Protein AF-A0A673JR08-F1 (afdb_monomer_lite)

Radius of gyration: 19.21 Å; chains: 1; bounding box: 44×48×54 Å

Secondary structure (DSSP, 8-state):
---EEEEEEETTEEEEEETTEEEEEEEEEGGG-----EEEEEETTEEEEEE-S-HHHHHHHHHHHHHHHHHHHHHHTT-HHHHHHHHHHHHHHHHHHHHHHH--S-HHHHHHHHHHHHHHHHHHHHHHHTTT-SSS--SSSS-SSS--------------

pLDDT: mean 73.13, std 21.78, range [24.84, 95.62]

InterPro domains:
  IPR001452 SH3 domain [PS50002] (1-38)
  IPR026791 Dedicator of cytokinesis [PTHR45653] (1-127)
  IPR032376 Dedicator of cytokinesis, N-terminal domain [PF16172] (41-127)
  IPR042455 Dedicator of cytokinesis, N-terminal, subdomain 1 [G3DSA:1.20.1270.350] (50-134)

Organism: NCBI:txid307959

Sequence (160 aa):
GDTVHIQESCEGWYKGYVIKNKERKGAFPASFIVLKEVIVEKRGDEEIITSAEMPLVKEVTTTLREWGSIWKQLYVSSKKERFSQVQRLMWDLMEWRSQLLSGTLPSDEFKELKQKVTSKIDYGNKYVFHVSIPLVFLSVCIFDYGNINHAYIHILYHNI

Structure (mmCIF, N/CA/C/O backbone):
data_AF-A0A673JR08-F1
#
_entry.id   AF-A0A673JR08-F1
#
loop_
_atom_site.group_PDB
_atom_site.id
_atom_site.type_symbol
_atom_site.label_atom_id
_atom_site.label_alt_id
_atom_site.label_comp_id
_atom_site.label_asym_id
_atom_site.label_entity_id
_atom_site.label_seq_id
_atom_site.pdbx_PDB_ins_code
_atom_site.Cartn_x
_atom_site.Cartn_y
_atom_site.Cartn_z
_atom_site.occupancy
_atom_site.B_iso_or_equiv
_atom_site.auth_seq_id
_atom_site.auth_comp_id
_atom_site.auth_asym_id
_atom_site.auth_atom_id
_atom_site.pdbx_PDB_model_num
ATOM 1 N N . GLY A 1 1 ? -4.444 -5.182 -7.964 1.00 69.44 1 GLY A N 1
ATOM 2 C CA . GLY A 1 1 ? -4.131 -6.448 -8.647 1.00 69.44 1 GLY A CA 1
ATOM 3 C C . GLY A 1 1 ? -2.977 -7.142 -7.960 1.00 69.44 1 GLY A C 1
ATOM 4 O O . GLY A 1 1 ? -2.365 -6.549 -7.070 1.00 69.44 1 GLY A O 1
ATOM 5 N N . ASP A 1 2 ? -2.707 -8.377 -8.368 1.00 79.50 2 ASP A N 1
ATOM 6 C CA . ASP A 1 2 ? -1.502 -9.111 -7.982 1.00 79.50 2 ASP A CA 1
ATOM 7 C C . ASP A 1 2 ? -0.279 -8.570 -8.729 1.00 79.50 2 ASP A C 1
ATOM 9 O O . ASP A 1 2 ? -0.397 -8.069 -9.846 1.00 79.50 2 ASP A O 1
ATOM 13 N N . THR A 1 3 ? 0.896 -8.658 -8.105 1.00 81.00 3 THR A N 1
ATOM 14 C CA . THR A 1 3 ? 2.164 -8.316 -8.760 1.00 81.00 3 THR A CA 1
ATOM 15 C C . THR A 1 3 ? 2.767 -9.583 -9.347 1.00 81.00 3 THR A C 1
ATOM 17 O O . THR A 1 3 ? 2.953 -10.567 -8.623 1.00 81.00 3 THR A O 1
ATOM 20 N N . VAL A 1 4 ? 3.083 -9.552 -10.639 1.00 85.12 4 VAL A N 1
ATOM 21 C CA . VAL A 1 4 ? 3.655 -10.682 -11.376 1.00 85.12 4 VAL A CA 1
ATOM 22 C C . VAL A 1 4 ? 5.067 -10.364 -11.850 1.00 85.12 4 VAL A C 1
ATOM 24 O O . VAL A 1 4 ? 5.377 -9.221 -12.175 1.00 85.12 4 VAL A O 1
ATOM 27 N N . HIS A 1 5 ? 5.914 -11.385 -11.888 1.00 83.56 5 HIS A N 1
ATOM 28 C CA . HIS A 1 5 ? 7.194 -11.345 -12.577 1.00 83.56 5 HIS A CA 1
ATOM 29 C C . HIS A 1 5 ? 7.032 -11.980 -13.959 1.00 83.56 5 HIS A C 1
ATOM 31 O O . HIS A 1 5 ? 6.542 -13.104 -14.051 1.00 83.56 5 HIS A O 1
ATOM 37 N N . ILE A 1 6 ? 7.421 -11.262 -15.013 1.00 87.19 6 ILE A N 1
ATOM 38 C CA . ILE A 1 6 ? 7.292 -11.694 -16.410 1.00 87.19 6 ILE A CA 1
ATOM 39 C C . ILE A 1 6 ? 8.629 -12.274 -16.864 1.00 87.19 6 ILE A C 1
ATOM 41 O O . ILE A 1 6 ? 9.653 -11.610 -16.745 1.00 87.19 6 ILE A O 1
ATOM 45 N N . GLN A 1 7 ? 8.597 -13.496 -17.390 1.00 85.38 7 GLN A N 1
ATOM 46 C CA . GLN A 1 7 ? 9.774 -14.224 -17.870 1.00 85.38 7 GLN A CA 1
ATOM 47 C C . GLN A 1 7 ? 9.827 -14.288 -19.398 1.00 85.38 7 GLN A C 1
ATOM 49 O O . GLN A 1 7 ? 10.897 -14.194 -19.983 1.00 85.38 7 GLN A O 1
ATOM 54 N N . GLU A 1 8 ? 8.673 -14.451 -20.044 1.00 85.88 8 GLU A N 1
ATOM 55 C CA . GLU A 1 8 ? 8.559 -14.569 -21.500 1.00 85.88 8 GLU A CA 1
ATOM 56 C C . GLU A 1 8 ? 7.383 -13.709 -21.991 1.00 85.88 8 GLU A C 1
ATOM 58 O O . GLU A 1 8 ? 6.393 -13.517 -21.271 1.00 85.88 8 GLU A O 1
ATOM 63 N N . SER A 1 9 ? 7.472 -13.214 -23.226 1.00 91.00 9 SER A N 1
ATOM 64 C CA . SER A 1 9 ? 6.388 -12.524 -23.925 1.00 91.00 9 SER A CA 1
ATOM 65 C C . SER A 1 9 ? 6.194 -13.114 -25.322 1.00 91.00 9 SER A C 1
ATOM 67 O O . SER A 1 9 ? 7.154 -13.480 -25.996 1.00 91.00 9 SER A O 1
ATOM 69 N N . CYS A 1 10 ? 4.940 -13.238 -25.748 1.00 87.12 10 CYS A N 1
ATOM 70 C CA . CYS A 1 10 ? 4.575 -13.711 -27.079 1.00 87.12 10 CYS A CA 1
ATOM 71 C C . CYS A 1 10 ? 3.229 -13.097 -27.471 1.00 87.12 10 CYS A C 1
ATOM 73 O O . CYS A 1 10 ? 2.251 -13.298 -26.762 1.00 87.12 10 CYS A O 1
ATOM 75 N N . GLU A 1 11 ? 3.197 -12.318 -28.555 1.00 88.38 11 GLU A N 1
ATOM 76 C CA . GLU A 1 11 ? 1.982 -11.834 -29.242 1.00 88.38 11 GLU A CA 1
ATOM 77 C C . GLU A 1 11 ? 0.783 -11.501 -28.330 1.00 88.38 11 GLU A C 1
ATOM 79 O O . GLU A 1 11 ? -0.287 -12.102 -28.401 1.00 88.38 11 GLU A O 1
ATOM 84 N N . GLY A 1 12 ? 0.954 -10.524 -27.435 1.00 87.81 12 GLY A N 1
ATOM 85 C CA . GLY A 1 12 ? -0.130 -10.076 -26.552 1.00 87.81 12 GLY A CA 1
ATOM 86 C C . GLY A 1 12 ? -0.359 -10.956 -25.318 1.00 87.81 12 GLY A C 1
ATOM 87 O O . GLY A 1 12 ? -1.304 -10.714 -24.568 1.00 87.81 12 GLY A O 1
ATOM 88 N N . TRP A 1 13 ? 0.526 -11.914 -25.056 1.00 92.06 13 TRP A N 1
ATOM 89 C CA . TRP A 1 13 ? 0.581 -12.721 -23.842 1.00 92.06 13 TRP A CA 1
ATOM 90 C C . TRP A 1 13 ? 1.925 -12.579 -23.136 1.00 92.06 13 TRP A C 1
ATOM 92 O O . TRP A 1 13 ? 2.982 -12.424 -23.751 1.00 92.06 13 TRP A O 1
ATOM 102 N N . TYR A 1 14 ? 1.870 -12.683 -21.816 1.00 89.75 14 TYR A N 1
ATOM 103 C CA . TYR A 1 14 ? 3.027 -12.806 -20.947 1.00 89.75 14 TYR A CA 1
ATOM 104 C C . TYR A 1 14 ? 2.977 -14.141 -20.219 1.00 89.75 14 TYR A C 1
ATOM 106 O O . TYR A 1 14 ? 1.902 -14.660 -19.930 1.00 89.75 14 TYR A O 1
ATOM 114 N N . LYS A 1 15 ? 4.143 -14.682 -19.881 1.00 87.88 15 LYS A N 1
ATOM 115 C CA . LYS A 1 15 ? 4.277 -15.856 -19.019 1.00 87.88 15 LYS A CA 1
ATOM 116 C C . LYS A 1 15 ? 5.178 -15.521 -17.849 1.00 87.88 15 LYS A C 1
ATOM 118 O O . LYS A 1 15 ? 6.230 -14.904 -18.008 1.00 87.88 15 LYS A O 1
ATOM 123 N N . GLY A 1 16 ? 4.749 -15.917 -16.662 1.00 90.00 16 GLY A N 1
ATOM 124 C CA . GLY A 1 16 ? 5.348 -15.447 -15.426 1.00 90.00 16 GLY A CA 1
ATOM 125 C C . GLY A 1 16 ? 4.728 -16.081 -14.193 1.00 90.00 16 GLY A C 1
ATOM 126 O O . GLY A 1 16 ? 3.942 -17.018 -14.306 1.00 90.00 16 GLY A O 1
ATOM 127 N N . TYR A 1 17 ? 5.059 -15.562 -13.016 1.00 84.69 17 TYR A N 1
ATOM 128 C CA . TYR A 1 17 ? 4.508 -16.030 -11.741 1.00 84.69 17 TYR A CA 1
ATOM 129 C C . TYR A 1 17 ? 4.130 -14.869 -10.824 1.00 84.69 17 TYR A C 1
ATOM 131 O O . TYR A 1 17 ? 4.644 -13.756 -10.954 1.00 84.69 17 TYR A O 1
ATOM 139 N N . VAL A 1 18 ? 3.240 -15.124 -9.865 1.00 82.88 18 VAL A N 1
ATOM 140 C CA . VAL A 1 18 ? 2.877 -14.140 -8.835 1.00 82.88 18 VAL A CA 1
ATOM 141 C C . VAL A 1 18 ? 4.027 -14.012 -7.838 1.00 82.88 18 VAL A C 1
ATOM 143 O O . VAL A 1 18 ? 4.441 -15.000 -7.244 1.00 82.88 18 VAL A O 1
ATOM 146 N N . ILE A 1 19 ? 4.527 -12.799 -7.583 1.00 79.31 19 ILE A N 1
ATOM 147 C CA . ILE A 1 19 ? 5.704 -12.591 -6.710 1.00 79.31 19 ILE A CA 1
ATOM 148 C C . ILE A 1 19 ? 5.491 -13.181 -5.305 1.00 79.31 19 ILE A C 1
ATOM 150 O O . ILE A 1 19 ? 6.414 -13.727 -4.710 1.00 79.31 19 ILE A O 1
ATOM 154 N N . LYS A 1 20 ? 4.257 -13.116 -4.793 1.00 74.69 20 LYS A N 1
ATOM 155 C CA . LYS A 1 20 ? 3.879 -13.660 -3.478 1.00 74.69 20 LYS A CA 1
ATOM 156 C C . LYS A 1 20 ? 3.792 -15.187 -3.431 1.00 74.69 20 LYS A C 1
ATOM 158 O O . LYS A 1 20 ? 3.782 -15.745 -2.343 1.00 74.69 20 LYS A O 1
ATOM 163 N N . ASN A 1 21 ? 3.660 -15.846 -4.578 1.00 79.75 21 ASN A N 1
ATOM 164 C CA . ASN A 1 21 ? 3.589 -17.297 -4.673 1.00 79.75 21 ASN A CA 1
ATOM 165 C C . ASN A 1 21 ? 4.211 -17.741 -6.003 1.00 79.75 21 ASN A C 1
ATOM 167 O O . ASN A 1 21 ? 3.533 -17.798 -7.032 1.00 79.75 21 ASN A O 1
ATOM 171 N N . LYS A 1 22 ? 5.511 -18.054 -5.954 1.00 82.56 22 LYS A N 1
ATOM 172 C CA . LYS A 1 22 ? 6.306 -18.437 -7.127 1.00 82.56 22 LYS A CA 1
ATOM 173 C C . LYS A 1 22 ?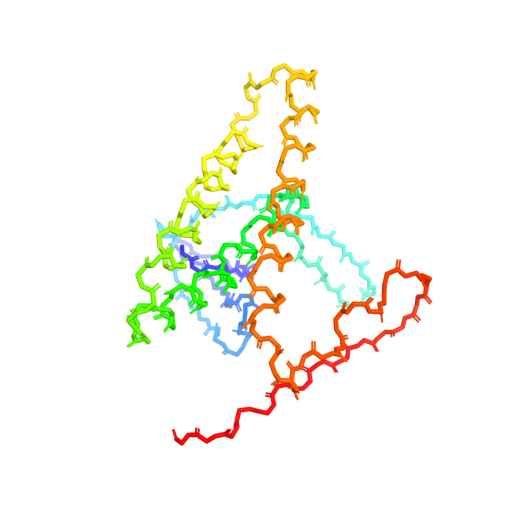 5.837 -19.749 -7.773 1.00 82.56 22 LYS A C 1
ATOM 175 O O . LYS A 1 22 ? 6.107 -19.955 -8.952 1.00 82.56 22 LYS A O 1
ATOM 180 N N . GLU A 1 23 ? 5.110 -20.599 -7.045 1.00 86.62 23 GLU A N 1
ATOM 181 C CA . GLU A 1 23 ? 4.544 -21.847 -7.581 1.00 86.62 23 GLU A CA 1
ATOM 182 C C . GLU A 1 23 ? 3.364 -21.582 -8.523 1.00 86.62 23 GLU A C 1
ATOM 184 O O . GLU A 1 23 ? 3.106 -22.349 -9.450 1.00 86.62 23 GLU A O 1
ATOM 189 N N . ARG A 1 24 ? 2.667 -20.451 -8.345 1.00 85.31 24 ARG A N 1
ATOM 190 C CA . ARG A 1 24 ? 1.600 -20.010 -9.252 1.00 85.31 24 ARG A CA 1
ATOM 191 C C . ARG A 1 24 ? 2.195 -19.338 -10.487 1.00 85.31 24 ARG A C 1
ATOM 193 O O . ARG A 1 24 ? 2.168 -18.111 -10.618 1.00 85.31 24 ARG A O 1
ATOM 200 N N . LYS A 1 25 ? 2.718 -20.166 -11.390 1.00 91.00 25 LYS A N 1
ATOM 201 C CA . LYS A 1 25 ? 3.257 -19.783 -12.699 1.00 91.00 25 LYS A CA 1
ATOM 202 C C . LYS A 1 25 ? 2.249 -20.077 -13.816 1.00 91.00 25 LYS A C 1
ATOM 204 O O . LYS A 1 25 ? 1.532 -21.070 -13.763 1.00 91.00 25 LYS A O 1
ATOM 209 N N . GLY A 1 26 ? 2.199 -19.233 -14.841 1.00 91.25 26 GLY A N 1
ATOM 210 C CA . GLY A 1 26 ? 1.307 -19.425 -15.984 1.00 91.25 26 GLY A CA 1
ATOM 211 C C . GLY A 1 26 ? 1.400 -18.314 -17.023 1.00 91.25 26 GLY A C 1
ATOM 212 O O . GLY A 1 26 ? 2.207 -17.393 -16.887 1.00 91.25 26 GLY A O 1
ATOM 213 N N . ALA A 1 27 ? 0.572 -18.422 -18.063 1.00 92.44 27 ALA A N 1
ATOM 214 C CA . ALA A 1 27 ? 0.397 -17.385 -19.072 1.00 92.44 27 ALA A CA 1
ATOM 215 C C . ALA A 1 27 ? -0.802 -16.489 -18.728 1.00 92.44 27 ALA A C 1
ATOM 217 O O . ALA A 1 27 ? -1.814 -16.961 -18.209 1.00 92.44 27 ALA A O 1
ATOM 218 N N . PHE A 1 28 ? -0.688 -15.198 -19.017 1.00 91.88 28 PHE A N 1
ATOM 219 C CA . PHE A 1 28 ? -1.725 -14.201 -18.787 1.00 91.88 28 PHE A CA 1
ATOM 220 C C . PHE A 1 28 ? -1.709 -13.142 -19.902 1.00 91.88 28 PHE A C 1
ATOM 222 O O . PHE A 1 28 ? -0.635 -12.823 -20.421 1.00 91.88 28 PHE A O 1
ATOM 229 N N . PRO A 1 29 ? -2.871 -12.591 -20.299 1.00 92.56 29 PRO A N 1
ATOM 230 C CA . PRO A 1 29 ? -2.921 -11.649 -21.409 1.00 92.56 29 PRO A CA 1
ATOM 231 C C . PRO A 1 29 ? -2.250 -10.326 -21.032 1.00 92.56 29 PRO A C 1
ATOM 233 O O . PRO A 1 29 ? -2.477 -9.786 -19.946 1.00 92.56 29 PRO A O 1
ATOM 236 N N . ALA A 1 30 ? -1.472 -9.767 -21.954 1.00 86.12 30 ALA A N 1
ATOM 237 C CA . ALA A 1 30 ? -0.764 -8.504 -21.771 1.00 86.12 30 ALA A CA 1
ATOM 238 C C . ALA A 1 30 ? -1.716 -7.328 -21.501 1.00 86.12 30 ALA A C 1
ATOM 240 O O . ALA A 1 30 ? -1.352 -6.405 -20.778 1.00 86.12 30 ALA A O 1
ATOM 241 N N . SER A 1 31 ? -2.956 -7.391 -21.999 1.00 88.25 31 SER A N 1
ATOM 242 C CA . SER A 1 31 ? -3.985 -6.365 -21.786 1.00 88.25 31 SER A CA 1
ATOM 243 C C . SER A 1 31 ? -4.388 -6.169 -20.319 1.00 88.25 31 SER A C 1
ATOM 245 O O . SER A 1 31 ? -4.941 -5.128 -19.979 1.00 88.25 31 SER A O 1
ATOM 247 N N . PHE A 1 32 ? -4.122 -7.143 -19.442 1.00 84.19 32 PHE A N 1
ATOM 248 C CA . PHE A 1 32 ? -4.413 -7.057 -18.003 1.00 84.19 32 PHE A CA 1
ATOM 249 C C . PHE A 1 32 ? -3.190 -6.668 -17.164 1.00 84.19 32 PHE A C 1
ATOM 251 O O . PHE A 1 32 ? -3.271 -6.624 -15.934 1.00 84.19 32 PHE A O 1
ATOM 258 N N . ILE A 1 33 ? -2.054 -6.398 -17.810 1.00 82.50 33 ILE A N 1
ATOM 259 C CA . ILE A 1 33 ? -0.782 -6.149 -17.145 1.00 82.50 33 ILE A CA 1
ATOM 260 C C . ILE A 1 33 ? -0.358 -4.705 -17.353 1.00 82.50 33 ILE A C 1
ATOM 262 O O . ILE A 1 33 ? -0.114 -4.253 -18.467 1.00 82.50 33 ILE A O 1
ATOM 266 N N . VAL A 1 34 ? -0.208 -3.993 -16.240 1.00 81.31 34 VAL A N 1
ATOM 267 C CA . VAL A 1 34 ? 0.438 -2.683 -16.212 1.00 81.31 34 VAL A CA 1
ATOM 268 C C . VAL A 1 34 ? 1.893 -2.901 -15.827 1.00 81.31 34 VAL A C 1
ATOM 270 O O . VAL A 1 34 ? 2.182 -3.303 -14.696 1.00 81.31 34 VAL A O 1
ATOM 273 N N . LEU A 1 35 ? 2.801 -2.655 -16.771 1.00 75.81 35 LEU A N 1
ATOM 274 C CA . LEU A 1 35 ? 4.235 -2.691 -16.505 1.00 75.81 35 LEU A CA 1
ATOM 275 C C . LEU A 1 35 ? 4.599 -1.564 -15.535 1.00 75.81 35 LEU A C 1
ATOM 277 O O . LEU A 1 35 ? 4.115 -0.439 -15.652 1.00 75.81 35 LEU A O 1
ATOM 281 N N . LYS A 1 36 ? 5.441 -1.886 -14.556 1.00 71.62 36 LYS A N 1
ATOM 282 C CA . LYS A 1 36 ? 5.978 -0.936 -13.583 1.00 71.62 36 LYS A CA 1
ATOM 283 C C . LYS A 1 36 ? 7.490 -1.046 -13.567 1.00 71.62 36 LYS A C 1
ATOM 285 O O . LYS A 1 36 ? 8.022 -2.139 -13.751 1.00 71.62 36 LYS A O 1
ATOM 290 N N . GLU A 1 37 ? 8.157 0.070 -13.308 1.00 66.44 37 GLU A N 1
ATOM 291 C CA . GLU A 1 37 ? 9.604 0.082 -13.144 1.00 66.44 37 GLU A CA 1
ATOM 292 C C . GLU A 1 37 ? 10.031 -0.775 -11.949 1.00 66.44 37 GLU A C 1
ATOM 294 O O . GLU A 1 37 ? 9.451 -0.732 -10.855 1.00 66.44 37 GLU A O 1
ATOM 299 N N . VAL A 1 38 ? 11.068 -1.570 -12.180 1.00 66.94 38 VAL A N 1
ATOM 300 C CA . VAL A 1 38 ? 11.687 -2.445 -11.192 1.00 66.94 38 VAL A CA 1
ATOM 301 C C . VAL A 1 38 ? 13.196 -2.244 -11.238 1.00 66.94 38 VAL A C 1
ATOM 303 O O . VAL A 1 38 ? 13.782 -2.061 -12.301 1.00 66.94 38 VAL A O 1
ATOM 306 N N . ILE A 1 39 ? 13.817 -2.278 -10.070 1.00 67.25 39 ILE A N 1
ATOM 307 C CA . ILE A 1 39 ? 15.260 -2.315 -9.886 1.00 67.25 39 ILE A CA 1
ATOM 308 C C . ILE A 1 39 ? 15.656 -3.790 -9.879 1.00 67.25 39 ILE A C 1
ATOM 310 O O . ILE A 1 39 ? 15.144 -4.570 -9.070 1.00 67.25 39 ILE A O 1
ATOM 314 N N . VAL A 1 40 ? 16.541 -4.166 -10.799 1.00 66.06 40 VAL A N 1
ATOM 315 C CA . VAL A 1 40 ? 17.077 -5.525 -10.904 1.00 66.06 40 VAL A CA 1
ATOM 316 C C . VAL A 1 40 ? 18.491 -5.519 -10.342 1.00 66.06 40 VAL A C 1
ATOM 318 O O . VAL A 1 40 ? 19.394 -4.934 -10.937 1.00 66.06 40 VAL A O 1
ATOM 321 N N . GLU A 1 41 ? 18.684 -6.168 -9.198 1.00 67.62 41 GLU A N 1
ATOM 322 C CA . GLU A 1 41 ? 20.007 -6.407 -8.624 1.00 67.62 41 GLU A CA 1
ATOM 323 C C . GLU A 1 41 ? 20.439 -7.843 -8.931 1.00 67.62 41 GLU A C 1
ATOM 325 O O . GLU A 1 41 ? 19.747 -8.799 -8.581 1.00 67.62 41 GLU A O 1
ATOM 330 N N . LYS A 1 42 ? 21.595 -8.006 -9.584 1.00 67.38 42 LYS A N 1
ATOM 331 C CA . LYS A 1 42 ? 22.213 -9.321 -9.800 1.00 67.38 42 LYS A CA 1
ATOM 332 C C . LYS A 1 42 ? 23.185 -9.622 -8.665 1.00 67.38 42 LYS A C 1
ATOM 334 O O . LYS A 1 42 ? 24.239 -8.993 -8.580 1.00 67.38 42 LYS A O 1
ATOM 339 N N . ARG A 1 43 ? 22.853 -10.591 -7.805 1.00 65.75 43 ARG A N 1
ATOM 340 C CA . ARG A 1 43 ? 23.779 -11.172 -6.818 1.00 65.75 43 ARG A CA 1
ATOM 341 C C . ARG A 1 43 ? 24.121 -12.597 -7.248 1.00 65.75 43 ARG A C 1
ATOM 343 O O . ARG A 1 43 ? 23.433 -13.545 -6.890 1.00 65.75 43 ARG A O 1
ATOM 350 N N . GLY A 1 44 ? 25.203 -12.743 -8.014 1.00 73.25 44 GLY A N 1
ATOM 351 C CA . GLY A 1 44 ? 25.605 -14.044 -8.561 1.00 73.25 44 GLY A CA 1
ATOM 352 C C . GLY A 1 44 ? 24.562 -14.581 -9.546 1.00 73.25 44 GLY A C 1
ATOM 353 O O . GLY A 1 44 ? 24.168 -13.854 -10.456 1.00 73.25 44 GLY A O 1
ATOM 354 N N . ASP A 1 45 ? 24.105 -15.817 -9.331 1.00 65.44 45 ASP A N 1
ATOM 355 C CA . ASP A 1 45 ? 23.068 -16.475 -10.145 1.00 65.44 45 ASP A CA 1
ATOM 356 C C . ASP A 1 45 ? 21.630 -16.079 -9.749 1.00 65.44 45 ASP A C 1
ATOM 358 O O . ASP A 1 45 ? 20.669 -16.475 -10.410 1.00 65.44 45 ASP A O 1
ATOM 362 N N . GLU A 1 46 ? 21.457 -15.286 -8.684 1.00 54.97 46 GLU A N 1
ATOM 363 C CA . GLU A 1 46 ? 20.147 -14.809 -8.240 1.00 54.97 46 GLU A CA 1
ATOM 364 C C . GLU A 1 46 ? 19.859 -13.386 -8.744 1.00 54.97 46 GLU A C 1
ATOM 366 O O . GLU A 1 46 ? 20.589 -12.427 -8.469 1.00 54.97 46 GLU A O 1
ATOM 371 N N . GLU A 1 47 ? 18.743 -13.237 -9.462 1.00 60.56 47 GLU A N 1
ATOM 372 C CA . GLU A 1 47 ? 18.180 -11.940 -9.843 1.00 60.56 47 GLU A CA 1
ATOM 373 C C . GLU A 1 47 ? 17.149 -11.494 -8.794 1.00 60.56 47 GLU A C 1
ATOM 375 O O . GLU A 1 47 ? 16.057 -12.061 -8.679 1.00 60.56 47 GLU A O 1
ATOM 380 N N . ILE A 1 48 ? 17.486 -10.461 -8.018 1.00 64.12 48 ILE A N 1
ATOM 381 C CA . ILE A 1 48 ? 16.575 -9.843 -7.051 1.00 64.12 48 ILE A CA 1
ATOM 382 C C . ILE A 1 48 ? 15.845 -8.702 -7.752 1.00 64.12 48 ILE A C 1
ATOM 384 O O . ILE A 1 48 ? 16.430 -7.683 -8.118 1.00 64.12 48 ILE A O 1
ATOM 388 N N . ILE A 1 49 ? 14.539 -8.875 -7.935 1.00 59.97 49 ILE A N 1
ATOM 389 C CA . ILE A 1 49 ? 13.683 -7.899 -8.607 1.00 59.97 49 ILE A CA 1
ATOM 390 C C . ILE A 1 49 ? 12.884 -7.158 -7.553 1.00 59.97 49 ILE A C 1
ATOM 392 O O . ILE A 1 49 ? 11.981 -7.710 -6.919 1.00 59.97 49 ILE A O 1
ATOM 396 N N . THR A 1 50 ? 13.204 -5.882 -7.393 1.00 61.91 50 THR A N 1
ATOM 397 C CA . THR A 1 50 ? 12.586 -5.019 -6.394 1.00 61.91 50 THR A CA 1
ATOM 398 C C . THR A 1 50 ? 11.818 -3.917 -7.106 1.00 61.91 50 THR A C 1
ATOM 400 O O . THR A 1 50 ? 12.319 -3.319 -8.044 1.00 61.91 50 THR A O 1
ATOM 403 N N . SER A 1 51 ? 10.590 -3.609 -6.687 1.00 64.75 51 SER A N 1
ATOM 404 C CA . SER A 1 51 ? 9.852 -2.473 -7.269 1.00 64.75 51 SER A CA 1
ATOM 405 C C . SER A 1 51 ? 10.658 -1.172 -7.117 1.00 64.75 51 SER A C 1
ATOM 407 O O . SER A 1 51 ? 11.190 -0.931 -6.031 1.00 64.75 51 SER A O 1
ATOM 409 N N . ALA A 1 52 ? 10.733 -0.339 -8.160 1.00 67.00 52 ALA A N 1
ATOM 410 C CA . ALA A 1 52 ? 11.372 0.984 -8.098 1.00 67.00 52 ALA A CA 1
ATOM 411 C C . ALA A 1 52 ? 10.554 1.998 -7.270 1.00 67.00 52 ALA A C 1
ATOM 413 O O . ALA A 1 52 ? 10.988 3.120 -7.021 1.00 67.00 52 ALA A O 1
ATOM 414 N N . GLU A 1 53 ? 9.366 1.593 -6.813 1.00 69.88 53 GLU A N 1
ATOM 415 C CA . GLU A 1 53 ? 8.515 2.372 -5.921 1.00 69.88 53 GLU A CA 1
ATOM 416 C C . GLU A 1 53 ? 9.270 2.768 -4.643 1.00 69.88 53 GLU A C 1
ATOM 418 O O . GLU A 1 53 ? 9.929 1.940 -3.999 1.00 69.88 53 GLU A O 1
ATOM 423 N N . MET A 1 54 ? 9.134 4.045 -4.275 1.00 73.62 54 MET A N 1
ATOM 424 C CA . MET A 1 54 ? 9.748 4.638 -3.090 1.00 73.62 54 MET A CA 1
ATOM 425 C C . MET A 1 54 ? 9.505 3.758 -1.848 1.00 73.62 54 MET A C 1
ATOM 427 O O . MET A 1 54 ? 8.356 3.372 -1.609 1.00 73.62 54 MET A O 1
ATOM 431 N N . PRO A 1 55 ? 10.533 3.477 -1.017 1.00 77.75 55 PRO A N 1
ATOM 432 C CA . PRO A 1 55 ? 10.396 2.622 0.166 1.00 77.75 55 PRO A CA 1
ATOM 433 C C . PRO A 1 55 ? 9.218 3.003 1.068 1.00 77.75 55 PRO A C 1
ATOM 435 O O . PRO A 1 55 ? 8.436 2.138 1.452 1.00 77.75 55 PRO A O 1
ATOM 438 N N . LEU A 1 56 ? 9.008 4.303 1.294 1.00 77.81 56 LEU A N 1
ATOM 439 C CA . LEU A 1 56 ? 7.900 4.797 2.110 1.00 77.81 56 LEU A CA 1
ATOM 440 C C . LEU A 1 56 ? 6.516 4.448 1.530 1.00 77.81 56 LEU A C 1
ATOM 442 O O . LEU A 1 56 ? 5.586 4.155 2.272 1.00 77.81 56 LEU A O 1
ATOM 446 N N . VAL A 1 57 ? 6.356 4.420 0.202 1.00 80.00 57 VAL A N 1
ATOM 447 C CA . VAL A 1 57 ? 5.085 4.007 -0.422 1.00 80.00 57 VAL A CA 1
ATOM 448 C C . VAL A 1 57 ? 4.846 2.507 -0.233 1.00 80.00 57 VAL A C 1
ATOM 450 O O . VAL A 1 57 ? 3.703 2.086 -0.015 1.00 80.00 57 VAL A O 1
ATOM 453 N N . LYS A 1 58 ? 5.906 1.689 -0.286 1.00 77.44 58 LYS A N 1
ATOM 454 C CA . LYS A 1 58 ? 5.811 0.254 0.019 1.00 77.44 58 LYS A CA 1
ATOM 455 C C . LYS A 1 58 ? 5.390 0.039 1.465 1.00 77.44 58 LYS A C 1
ATOM 457 O O . LYS A 1 58 ? 4.470 -0.735 1.703 1.00 77.44 58 LYS A O 1
ATOM 462 N N . GLU A 1 59 ? 6.004 0.765 2.394 1.00 79.62 59 GLU A N 1
ATOM 463 C CA . GLU A 1 59 ? 5.672 0.719 3.816 1.00 79.62 59 GLU A CA 1
ATOM 464 C C . GLU A 1 59 ? 4.199 1.065 4.055 1.00 79.62 59 GLU A C 1
ATOM 466 O O . GLU A 1 59 ? 3.466 0.242 4.595 1.00 79.62 59 GLU A O 1
ATOM 471 N N . VAL A 1 60 ? 3.710 2.191 3.518 1.00 79.75 60 VAL A N 1
ATOM 472 C CA . VAL A 1 60 ? 2.282 2.555 3.594 1.00 79.75 60 VAL A CA 1
ATOM 473 C C . VAL A 1 60 ? 1.387 1.445 3.035 1.00 79.75 60 VAL A C 1
ATOM 475 O O . VAL A 1 60 ? 0.357 1.107 3.619 1.00 79.75 60 VAL A O 1
ATOM 478 N N . THR A 1 61 ? 1.774 0.846 1.906 1.00 81.19 61 THR A N 1
ATOM 479 C CA . THR A 1 61 ? 1.010 -0.238 1.272 1.00 81.19 61 THR A CA 1
ATOM 480 C C . THR A 1 61 ? 0.948 -1.489 2.151 1.00 81.19 61 THR A C 1
ATOM 482 O O . THR A 1 61 ? -0.092 -2.151 2.190 1.00 81.19 61 THR A O 1
ATOM 485 N N . THR A 1 62 ? 2.034 -1.827 2.844 1.00 78.12 62 THR A N 1
ATOM 486 C CA . THR A 1 62 ? 2.093 -2.953 3.783 1.00 78.12 62 THR A CA 1
ATOM 487 C C . THR A 1 62 ? 1.277 -2.656 5.040 1.00 78.12 62 THR A C 1
ATOM 489 O O . THR A 1 62 ? 0.384 -3.438 5.364 1.00 78.12 62 THR A O 1
ATOM 492 N N . THR A 1 63 ? 1.454 -1.483 5.653 1.00 83.00 63 THR A N 1
ATOM 493 C CA . THR A 1 63 ? 0.699 -1.041 6.837 1.00 83.00 63 THR A CA 1
ATOM 494 C C . THR A 1 63 ? -0.810 -1.064 6.594 1.00 83.00 63 THR A C 1
ATOM 496 O O . THR A 1 63 ? -1.568 -1.601 7.397 1.00 83.00 63 THR A O 1
ATOM 499 N N . LEU A 1 64 ? -1.276 -0.571 5.440 1.00 83.88 64 LEU A N 1
ATOM 500 C CA . LEU A 1 64 ? -2.696 -0.621 5.071 1.00 83.88 64 LEU A CA 1
ATOM 501 C C . LEU A 1 64 ? -3.246 -2.053 4.984 1.00 83.88 64 LEU A C 1
ATOM 503 O O . LEU A 1 64 ? -4.419 -2.281 5.283 1.00 83.88 64 LEU A O 1
ATOM 507 N N . ARG A 1 65 ? -2.429 -3.030 4.569 1.00 80.31 65 ARG A N 1
ATOM 508 C CA . ARG A 1 65 ? -2.843 -4.443 4.516 1.00 80.31 65 ARG A CA 1
ATOM 509 C C . ARG A 1 65 ? -2.946 -5.040 5.912 1.00 80.31 65 ARG A C 1
ATOM 511 O O . ARG A 1 65 ? -3.934 -5.716 6.198 1.00 80.31 65 ARG A O 1
ATOM 518 N N .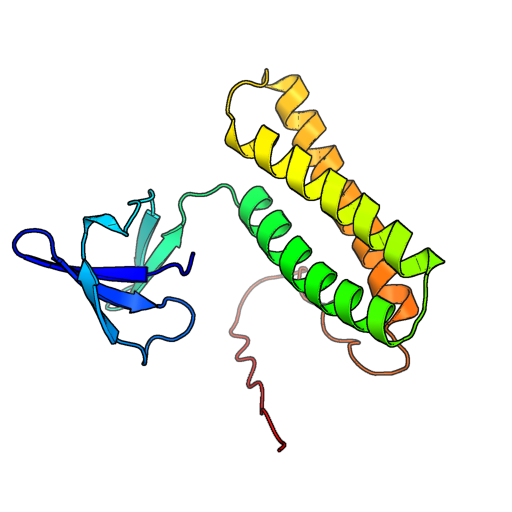 GLU A 1 66 ? -1.958 -4.780 6.760 1.00 80.44 66 GLU A N 1
ATOM 519 C CA . GLU A 1 66 ? -1.928 -5.247 8.148 1.00 80.44 66 GLU A CA 1
ATOM 520 C C . GLU A 1 66 ? -3.095 -4.664 8.945 1.00 80.44 66 GLU A C 1
ATOM 522 O O . GLU A 1 66 ? -3.914 -5.405 9.495 1.00 80.44 66 GLU A O 1
ATOM 527 N N . TRP A 1 67 ? -3.256 -3.340 8.911 1.00 88.56 67 TRP A N 1
ATOM 528 C CA . TRP A 1 67 ? -4.376 -2.662 9.556 1.00 88.56 67 TRP A CA 1
ATOM 529 C C . TRP A 1 67 ? -5.712 -3.076 8.949 1.00 88.56 67 TRP A C 1
ATOM 531 O O . TRP A 1 67 ? -6.675 -3.242 9.687 1.00 88.56 67 TRP A O 1
ATOM 541 N N . GLY A 1 68 ? -5.780 -3.335 7.640 1.00 85.88 68 GLY A N 1
ATOM 542 C CA . GLY A 1 68 ? -6.979 -3.863 6.992 1.00 85.88 68 GLY A CA 1
ATOM 543 C C . GLY A 1 68 ? -7.397 -5.243 7.514 1.00 85.88 68 GLY A C 1
ATOM 544 O O . GLY A 1 68 ? -8.593 -5.522 7.613 1.00 85.88 68 GLY A O 1
ATOM 545 N N . SER A 1 69 ? -6.441 -6.100 7.888 1.00 82.00 69 SER A N 1
ATOM 546 C CA . SER A 1 69 ? -6.728 -7.379 8.550 1.00 82.00 69 SER A CA 1
ATOM 547 C C . SER A 1 69 ? -7.330 -7.158 9.941 1.00 82.00 69 SER A C 1
ATOM 549 O O . SER A 1 69 ? -8.392 -7.694 10.261 1.00 82.00 69 SER A O 1
ATOM 551 N N . ILE A 1 70 ? -6.709 -6.287 10.740 1.00 83.69 70 ILE A N 1
ATOM 552 C CA . ILE A 1 70 ? -7.155 -5.970 12.104 1.00 83.69 70 ILE A CA 1
ATOM 553 C C . ILE A 1 70 ? -8.517 -5.267 12.090 1.00 83.69 70 ILE A C 1
ATOM 555 O O . ILE A 1 70 ? -9.408 -5.597 12.868 1.00 83.69 70 ILE A O 1
ATOM 559 N N . TRP A 1 71 ? -8.727 -4.341 11.160 1.00 88.19 71 TRP A N 1
ATOM 560 C CA . TRP A 1 71 ? -9.981 -3.619 10.968 1.00 88.19 71 TRP A CA 1
ATOM 561 C C . TRP A 1 71 ? -11.161 -4.567 10.710 1.00 88.19 71 TRP A C 1
ATOM 563 O O . TRP A 1 71 ? -12.215 -4.422 11.332 1.00 88.19 71 TRP A O 1
ATOM 573 N N . LYS A 1 72 ? -10.965 -5.610 9.887 1.00 83.12 72 LYS A N 1
ATOM 574 C CA . LYS A 1 72 ? -11.967 -6.674 9.690 1.00 83.12 72 LYS A CA 1
ATOM 575 C C . LYS A 1 72 ? -12.266 -7.433 10.985 1.00 83.12 72 LYS A C 1
ATOM 577 O O . LYS A 1 72 ? -13.428 -7.704 11.274 1.00 83.12 72 LYS A O 1
ATOM 582 N N . GLN A 1 73 ? -11.250 -7.743 11.792 1.00 82.38 73 GLN A N 1
ATOM 583 C CA . GLN A 1 73 ? -11.451 -8.408 13.087 1.00 82.38 73 GLN A CA 1
ATOM 584 C C . GLN A 1 73 ? -12.222 -7.523 14.079 1.00 82.38 73 GLN A C 1
ATOM 586 O O . GLN A 1 73 ? -13.088 -8.015 14.806 1.00 82.38 73 GLN A O 1
ATOM 591 N N . LEU A 1 74 ? -11.953 -6.212 14.092 1.00 83.88 74 LEU A N 1
ATOM 592 C CA . LEU A 1 74 ? -12.669 -5.241 14.927 1.00 83.88 74 LEU A CA 1
ATOM 593 C C . LEU A 1 74 ? -14.152 -5.140 14.553 1.00 83.88 74 LEU A C 1
ATOM 595 O O . LEU A 1 74 ? -14.985 -5.004 15.451 1.00 83.88 74 LEU A O 1
ATOM 599 N N . TYR A 1 75 ? -14.471 -5.241 13.259 1.00 82.69 75 TYR A N 1
ATOM 600 C CA . TYR A 1 75 ? -15.847 -5.285 12.764 1.00 82.69 75 TYR A CA 1
ATOM 601 C C . TYR A 1 75 ? -16.599 -6.505 13.304 1.00 82.69 75 TYR A C 1
ATOM 603 O O . TYR A 1 75 ? -17.642 -6.351 13.935 1.00 82.69 75 TYR A O 1
ATOM 611 N N . VAL A 1 76 ? -16.030 -7.705 13.136 1.00 89.00 76 VAL A N 1
ATOM 612 C CA . VAL A 1 76 ? -16.634 -8.960 13.623 1.00 89.00 76 VAL A CA 1
ATOM 613 C C . VAL A 1 76 ? -16.777 -8.952 15.148 1.00 89.00 76 VAL A C 1
ATOM 615 O O . VAL A 1 76 ? -17.802 -9.360 15.684 1.00 89.00 76 VAL A O 1
ATOM 618 N N . SER A 1 77 ? -15.791 -8.395 15.856 1.00 86.56 77 SER A N 1
ATOM 619 C CA . SER A 1 77 ? -15.815 -8.253 17.319 1.00 86.56 77 SER A CA 1
ATOM 620 C C . SER A 1 77 ? -16.715 -7.110 17.818 1.00 86.56 77 SER A C 1
ATOM 622 O O . SER A 1 77 ? -16.702 -6.805 19.010 1.00 86.56 77 SER A O 1
ATOM 624 N N . SER A 1 78 ? -17.448 -6.425 16.930 1.00 88.69 78 SER A N 1
ATOM 625 C CA . SER A 1 78 ? -18.350 -5.305 17.243 1.00 88.69 78 SER A CA 1
ATOM 626 C C . SER A 1 78 ? -17.703 -4.132 18.007 1.00 88.69 78 SER A C 1
ATOM 628 O O . SER A 1 78 ? -18.384 -3.367 18.693 1.00 88.69 78 SER A O 1
ATOM 630 N N . LYS A 1 79 ? -16.385 -3.922 17.863 1.00 85.12 79 LYS A N 1
ATOM 631 C CA . LYS A 1 79 ? -15.632 -2.831 18.517 1.00 85.12 79 LYS A CA 1
ATOM 632 C C . LYS A 1 79 ? -15.736 -1.523 17.717 1.00 85.12 79 LYS A C 1
ATOM 634 O O . LYS A 1 79 ? -14.744 -1.051 17.162 1.00 85.12 79 LYS A O 1
ATOM 639 N N . LYS A 1 80 ? -16.941 -0.938 17.659 1.00 89.56 80 LYS A N 1
ATOM 640 C CA . LYS A 1 80 ? -17.301 0.197 16.775 1.00 89.56 80 LYS A CA 1
ATOM 641 C C . LYS A 1 80 ? -16.368 1.412 16.859 1.00 89.56 80 LYS A C 1
ATOM 643 O O . LYS A 1 80 ? -16.004 1.962 15.820 1.00 89.56 80 LYS A O 1
ATOM 648 N N . GLU A 1 81 ? -15.956 1.805 18.064 1.00 89.62 81 GLU A N 1
ATOM 649 C CA . GLU A 1 81 ? -15.075 2.968 18.245 1.00 89.62 81 GLU A CA 1
ATOM 650 C C . GLU A 1 81 ? -13.704 2.734 17.599 1.00 89.62 81 GLU A C 1
ATOM 652 O O . GLU A 1 81 ? -13.248 3.505 16.757 1.00 89.62 81 GLU A O 1
ATOM 657 N N . ARG A 1 82 ? -13.081 1.588 17.901 1.00 85.50 82 ARG A N 1
ATOM 658 C CA . ARG A 1 82 ? -11.771 1.233 17.338 1.00 85.50 82 ARG A CA 1
ATOM 659 C C . ARG A 1 82 ? -11.829 0.997 15.842 1.00 85.50 82 ARG A C 1
ATOM 661 O O . ARG A 1 82 ? -10.919 1.403 15.131 1.00 85.50 82 ARG A O 1
ATOM 668 N N . PHE A 1 83 ? -12.891 0.348 15.373 1.00 87.94 83 PHE A N 1
ATOM 669 C CA . PHE A 1 83 ? -13.142 0.173 13.949 1.00 87.94 83 PHE A CA 1
ATOM 670 C C . PHE A 1 83 ? -13.125 1.528 13.231 1.00 87.94 83 PHE A C 1
ATOM 672 O O . PHE A 1 83 ? -12.385 1.695 12.265 1.00 87.94 83 PHE A O 1
ATOM 679 N N . SER A 1 84 ? -13.861 2.510 13.760 1.00 92.75 84 SER A N 1
ATOM 680 C CA . SER A 1 84 ? -13.936 3.859 13.188 1.00 92.75 84 SER A CA 1
ATOM 681 C C . SER A 1 84 ? -12.590 4.585 13.253 1.00 92.75 84 SER A C 1
ATOM 683 O O . SER A 1 84 ? -12.210 5.267 12.303 1.00 92.75 84 SER A O 1
ATOM 685 N N . GLN A 1 85 ? -11.837 4.417 14.343 1.00 91.69 85 GLN A N 1
ATOM 686 C CA . GLN A 1 85 ? -10.524 5.041 14.492 1.00 91.69 85 GLN A CA 1
ATOM 687 C C . GLN A 1 85 ? -9.490 4.466 13.514 1.00 91.69 85 GLN A C 1
ATOM 689 O O . GLN A 1 85 ? -8.832 5.234 12.815 1.00 91.69 85 GLN A O 1
ATOM 694 N N . VAL A 1 86 ? -9.388 3.137 13.397 1.00 89.31 86 VAL A N 1
ATOM 695 C CA . VAL A 1 86 ? -8.486 2.484 12.428 1.00 89.31 86 VAL A CA 1
ATOM 696 C C . VAL A 1 86 ? -8.873 2.845 10.996 1.00 89.31 86 VAL A C 1
ATOM 698 O O . VAL A 1 86 ? -7.998 3.126 10.183 1.00 89.31 86 VAL A O 1
ATOM 701 N N . GLN A 1 87 ? -10.170 2.931 10.696 1.00 93.38 87 GLN A N 1
ATOM 702 C CA . GLN A 1 87 ? -10.651 3.346 9.379 1.00 93.38 87 GLN A CA 1
ATOM 703 C C . GLN A 1 87 ? -10.174 4.753 8.996 1.00 93.38 87 GLN A C 1
ATOM 705 O O . GLN A 1 87 ? -9.696 4.951 7.883 1.00 93.38 87 GLN A O 1
ATOM 710 N N . ARG A 1 88 ? -10.248 5.720 9.923 1.00 94.62 88 ARG A N 1
ATOM 711 C CA . ARG A 1 88 ? -9.735 7.085 9.703 1.00 94.62 88 ARG A CA 1
ATOM 712 C C . ARG A 1 88 ? -8.230 7.093 9.460 1.00 94.62 88 ARG A C 1
ATOM 714 O O . ARG A 1 88 ? -7.778 7.720 8.510 1.00 94.62 88 ARG A O 1
ATOM 721 N N . LEU A 1 89 ? -7.470 6.347 10.263 1.00 93.19 89 LEU A N 1
ATOM 722 C CA . LEU A 1 89 ? -6.023 6.223 10.073 1.00 93.19 89 LEU A CA 1
ATOM 723 C C . LEU A 1 89 ? -5.681 5.628 8.697 1.00 93.19 89 LEU A C 1
ATOM 725 O O . LEU A 1 89 ? -4.780 6.115 8.021 1.00 93.19 89 LEU A O 1
ATOM 729 N N . MET A 1 90 ? -6.415 4.600 8.261 1.00 93.25 90 MET A N 1
ATOM 730 C CA . MET A 1 90 ? -6.236 4.005 6.936 1.00 93.25 90 MET A CA 1
ATOM 731 C C . MET A 1 90 ? -6.583 4.984 5.809 1.00 93.25 90 MET A C 1
ATOM 733 O O . MET A 1 90 ? -5.868 5.020 4.812 1.00 93.25 90 MET A O 1
ATOM 737 N N . TRP A 1 91 ? -7.640 5.788 5.949 1.00 95.62 91 TRP A N 1
ATOM 738 C CA . TRP A 1 91 ? -7.982 6.806 4.953 1.00 95.62 91 TRP A CA 1
ATOM 739 C C . TRP A 1 91 ? -6.897 7.869 4.803 1.00 95.62 91 TRP A C 1
ATOM 741 O O . TRP A 1 91 ? -6.494 8.136 3.673 1.00 95.62 91 TRP A O 1
ATOM 751 N N . ASP A 1 92 ? -6.379 8.402 5.915 1.00 95.06 92 ASP A N 1
ATOM 752 C CA . ASP A 1 92 ? -5.263 9.356 5.891 1.00 95.06 92 ASP A CA 1
ATOM 753 C C . ASP A 1 92 ? -4.072 8.774 5.112 1.00 95.06 92 ASP A C 1
ATOM 755 O O . ASP A 1 92 ? -3.510 9.418 4.228 1.00 95.06 92 ASP A O 1
ATOM 759 N N . LEU A 1 93 ? -3.718 7.514 5.390 1.00 90.88 93 LEU A N 1
ATOM 760 C CA . LEU A 1 93 ? -2.618 6.833 4.707 1.00 90.88 93 LEU A CA 1
ATOM 761 C C . LEU A 1 93 ? -2.891 6.584 3.218 1.00 90.88 93 LEU A C 1
ATOM 763 O O . LEU A 1 93 ? -1.966 6.688 2.415 1.00 90.88 93 LEU A O 1
ATOM 767 N N . MET A 1 94 ? -4.124 6.255 2.822 1.00 93.56 94 MET A N 1
ATOM 768 C CA . MET A 1 94 ? -4.483 6.087 1.407 1.00 93.56 94 MET A CA 1
ATOM 769 C C . MET A 1 94 ? -4.361 7.403 0.636 1.00 93.56 94 MET A C 1
ATOM 771 O O . MET A 1 94 ? -3.805 7.413 -0.463 1.00 93.56 94 MET A O 1
ATOM 775 N N . GLU A 1 95 ? -4.835 8.496 1.230 1.00 93.31 95 GLU A N 1
ATOM 776 C CA . GLU A 1 95 ? -4.748 9.837 0.654 1.00 93.31 95 GLU A CA 1
ATOM 777 C C . GLU A 1 95 ? -3.286 10.267 0.503 1.00 93.31 95 GLU A C 1
ATOM 779 O O . GLU A 1 95 ? -2.824 10.598 -0.589 1.00 93.31 95 GLU A O 1
ATOM 784 N N . TRP A 1 96 ? -2.497 10.151 1.569 1.00 93.44 96 TRP A N 1
ATOM 785 C CA . TRP A 1 96 ? -1.085 10.518 1.516 1.00 93.44 96 TRP A CA 1
ATOM 786 C C . TRP A 1 96 ? -0.268 9.611 0.602 1.00 93.44 96 TRP A C 1
ATOM 788 O O . TRP A 1 96 ? 0.653 10.087 -0.053 1.00 93.44 96 TRP A O 1
ATOM 798 N N . ARG A 1 97 ? -0.621 8.326 0.468 1.00 91.69 97 ARG A N 1
ATOM 799 C CA . ARG A 1 97 ? -0.017 7.441 -0.539 1.00 91.69 97 ARG A CA 1
ATOM 800 C C . ARG A 1 97 ? -0.250 7.962 -1.956 1.00 91.69 97 ARG A C 1
ATOM 802 O O . ARG A 1 97 ? 0.657 7.870 -2.779 1.00 91.69 97 ARG A O 1
ATOM 809 N N . SER A 1 98 ? -1.446 8.479 -2.242 1.00 92.00 98 SER A N 1
ATOM 810 C CA . SER A 1 98 ? -1.765 9.094 -3.535 1.00 92.00 98 SER A CA 1
ATOM 811 C C . SER A 1 98 ? -0.867 10.305 -3.796 1.00 92.00 98 SER A C 1
ATOM 813 O O . SER A 1 98 ? -0.239 10.395 -4.847 1.00 92.00 98 SER A O 1
ATOM 815 N N . GLN A 1 99 ? -0.705 11.171 -2.794 1.00 91.75 99 GLN A N 1
ATOM 816 C CA . GLN A 1 99 ? 0.161 12.351 -2.877 1.00 91.75 99 GLN A CA 1
ATOM 817 C C . GLN A 1 99 ? 1.650 11.993 -3.013 1.00 91.75 99 GLN A C 1
ATOM 819 O O . GLN A 1 99 ? 2.369 12.613 -3.792 1.00 91.75 99 GLN A O 1
ATOM 824 N N . LEU A 1 100 ? 2.125 10.949 -2.320 1.00 87.25 100 LEU A N 1
ATOM 825 C CA . LEU A 1 100 ? 3.499 10.456 -2.477 1.00 87.25 100 LEU A CA 1
ATOM 826 C C . LEU A 1 100 ? 3.780 9.938 -3.897 1.00 87.25 100 LEU A C 1
ATOM 828 O O . LEU A 1 100 ? 4.931 9.950 -4.328 1.00 87.25 100 LEU A O 1
ATOM 832 N N . LEU A 1 101 ? 2.748 9.463 -4.600 1.00 86.44 101 LEU A N 1
ATOM 833 C CA . LEU A 1 101 ? 2.838 8.935 -5.960 1.00 86.44 101 LEU A CA 1
ATOM 834 C C . LEU A 1 101 ? 2.561 9.980 -7.045 1.00 86.44 101 LEU A C 1
ATOM 836 O O . LEU A 1 101 ? 2.929 9.742 -8.192 1.00 86.44 101 LEU A O 1
ATOM 840 N N . SER A 1 102 ? 1.923 11.109 -6.719 1.00 87.25 102 SER A N 1
ATOM 841 C CA . SER A 1 102 ? 1.555 12.110 -7.726 1.00 87.25 102 SER A CA 1
ATOM 842 C C . SER A 1 102 ? 2.775 12.821 -8.311 1.00 87.25 102 SER A C 1
ATOM 844 O O . SER A 1 102 ? 2.735 13.240 -9.463 1.00 87.25 102 SER A O 1
ATOM 846 N N . GLY A 1 103 ? 3.852 12.970 -7.530 1.00 82.50 103 GLY A N 1
ATOM 847 C CA . GLY A 1 103 ? 5.065 13.680 -7.949 1.00 82.50 103 GLY A CA 1
ATOM 848 C C . GLY A 1 103 ? 4.858 15.181 -8.194 1.00 82.50 103 GLY A C 1
ATOM 849 O O . GLY A 1 103 ? 5.721 15.827 -8.775 1.00 82.50 103 GLY A O 1
ATOM 850 N N . THR A 1 104 ? 3.719 15.737 -7.769 1.00 87.81 104 THR A N 1
ATOM 851 C CA . THR A 1 104 ? 3.315 17.129 -8.039 1.00 87.81 104 THR A CA 1
ATOM 852 C C . THR A 1 104 ? 3.637 18.095 -6.901 1.00 87.81 104 THR A C 1
ATOM 854 O O . THR A 1 104 ? 3.426 19.295 -7.052 1.00 87.81 104 THR A O 1
ATOM 857 N N . LEU A 1 105 ? 4.090 17.589 -5.750 1.00 88.12 105 LEU A N 1
ATOM 858 C CA . LEU A 1 105 ? 4.359 18.408 -4.570 1.00 88.12 105 LEU A CA 1
ATOM 859 C C . LEU A 1 105 ? 5.736 19.089 -4.655 1.00 88.12 105 LEU A C 1
ATOM 861 O O . LEU A 1 105 ? 6.711 18.438 -5.044 1.00 88.12 105 LEU A O 1
ATOM 865 N N . PRO A 1 106 ? 5.854 20.359 -4.226 1.00 93.38 106 PRO A N 1
ATOM 866 C CA . PRO A 1 106 ? 7.139 21.010 -3.984 1.00 93.38 106 PRO A CA 1
ATOM 867 C C . PRO A 1 106 ? 8.020 20.215 -3.009 1.00 93.38 106 PRO A C 1
ATOM 869 O O . PRO A 1 106 ? 7.521 19.493 -2.148 1.00 93.38 106 PRO A O 1
ATOM 872 N N . SER A 1 107 ? 9.344 20.384 -3.096 1.00 88.38 107 SER A N 1
ATOM 873 C CA . SER A 1 107 ? 10.310 19.624 -2.282 1.00 88.38 107 SER A CA 1
ATOM 874 C C . SER A 1 107 ? 10.063 19.737 -0.770 1.00 88.38 107 SER A C 1
ATOM 876 O O . SER A 1 107 ? 10.145 18.734 -0.057 1.00 88.38 107 SER A O 1
ATOM 878 N N . ASP A 1 108 ? 9.746 20.937 -0.278 1.00 92.56 108 ASP A N 1
ATOM 879 C CA . ASP A 1 108 ? 9.512 21.174 1.151 1.00 92.56 108 ASP A CA 1
ATOM 880 C C . ASP A 1 108 ? 8.219 20.501 1.629 1.00 92.56 108 ASP A C 1
ATOM 882 O O . ASP A 1 108 ? 8.235 19.748 2.604 1.00 92.56 108 ASP A O 1
ATOM 886 N N . GLU A 1 109 ? 7.125 20.657 0.879 1.00 92.12 109 GLU A N 1
ATOM 887 C CA . GLU A 1 109 ? 5.852 19.980 1.156 1.00 92.12 109 GLU A CA 1
ATOM 888 C C . GLU A 1 109 ? 5.991 18.456 1.088 1.00 92.12 109 GLU A C 1
ATOM 890 O O . GLU A 1 109 ? 5.452 17.730 1.923 1.00 92.12 109 GLU A O 1
ATOM 895 N N . PHE A 1 110 ? 6.765 17.949 0.127 1.00 89.56 110 PHE A N 1
ATOM 896 C CA . PHE A 1 110 ? 7.036 16.523 -0.003 1.00 89.56 110 PHE A CA 1
ATOM 897 C C . PHE A 1 110 ? 7.823 15.982 1.196 1.00 89.56 110 PHE A C 1
ATOM 899 O O . PHE A 1 110 ? 7.537 14.888 1.691 1.00 89.56 110 PHE A O 1
ATOM 906 N N . LYS A 1 111 ? 8.795 16.746 1.707 1.00 88.38 111 LYS A N 1
ATOM 907 C CA . LYS A 1 111 ? 9.543 16.399 2.921 1.00 88.38 111 LYS A CA 1
ATOM 908 C C . LYS A 1 111 ? 8.631 16.364 4.148 1.00 88.38 111 LYS A C 1
ATOM 910 O O . LYS A 1 111 ? 8.701 15.404 4.917 1.00 88.38 111 LYS A O 1
ATOM 915 N N . GLU A 1 112 ? 7.759 17.355 4.313 1.00 93.50 112 GLU A N 1
ATOM 916 C CA . GLU A 1 112 ? 6.767 17.363 5.393 1.00 93.50 112 GLU A CA 1
ATOM 917 C C . GLU A 1 112 ? 5.782 16.197 5.280 1.00 93.50 112 GLU A C 1
ATOM 919 O O . GLU A 1 112 ? 5.464 15.551 6.280 1.00 93.50 112 GLU A O 1
ATOM 924 N N . LEU A 1 113 ? 5.319 15.882 4.067 1.00 92.06 113 LEU A N 1
ATOM 925 C CA . LEU A 1 113 ? 4.414 14.762 3.827 1.00 92.06 113 LEU A 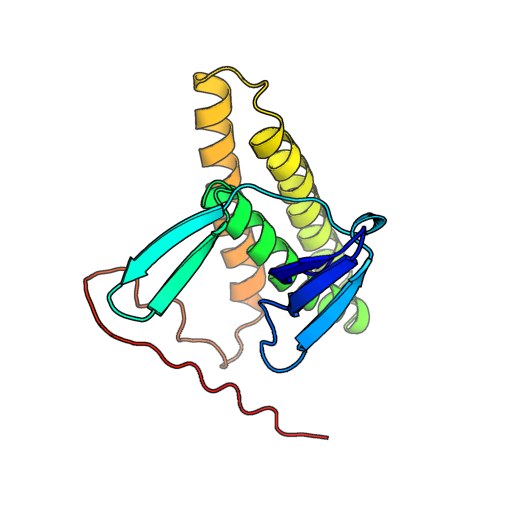CA 1
ATOM 926 C C . LEU A 1 113 ? 5.055 13.435 4.240 1.00 92.06 113 LEU A C 1
ATOM 928 O O . LEU A 1 113 ? 4.413 12.640 4.926 1.00 92.06 113 LEU A O 1
ATOM 932 N N . LYS A 1 114 ? 6.331 13.208 3.900 1.00 83.69 114 LYS A N 1
ATOM 933 C CA . LYS A 1 114 ? 7.066 12.012 4.346 1.00 83.69 114 LYS A CA 1
ATOM 934 C C . LYS A 1 114 ? 7.059 11.878 5.867 1.00 83.69 114 LYS A C 1
ATOM 936 O O . LYS A 1 114 ? 6.753 10.805 6.376 1.00 83.69 114 LYS A O 1
ATOM 941 N N . GLN A 1 115 ? 7.338 12.968 6.581 1.00 88.81 115 GLN A N 1
ATOM 942 C CA . GLN A 1 115 ? 7.339 12.985 8.047 1.00 88.81 115 GLN A CA 1
ATOM 943 C C . GLN A 1 115 ? 5.941 12.756 8.639 1.00 88.81 115 GLN A C 1
ATOM 945 O O . GLN A 1 115 ? 5.798 12.049 9.639 1.00 88.81 115 GLN A O 1
ATOM 950 N N . LYS A 1 116 ? 4.895 13.326 8.026 1.00 91.81 116 LYS A N 1
ATOM 951 C CA . LYS A 1 116 ? 3.497 13.102 8.433 1.00 91.81 116 LYS A CA 1
ATOM 952 C C . LYS A 1 116 ? 3.108 11.635 8.281 1.00 91.81 116 LYS A C 1
ATOM 954 O O . LYS A 1 116 ? 2.506 11.071 9.194 1.00 91.81 116 LYS A O 1
ATOM 959 N N . VAL A 1 117 ? 3.484 11.019 7.160 1.00 84.00 117 VAL A N 1
ATOM 960 C CA . VAL A 1 117 ? 3.232 9.603 6.879 1.00 84.00 117 VAL A CA 1
ATOM 961 C C . VAL A 1 117 ? 3.905 8.713 7.921 1.00 84.00 117 VAL A C 1
ATOM 963 O O . VAL A 1 117 ? 3.205 7.933 8.565 1.00 84.00 117 VAL A O 1
ATOM 966 N N . THR A 1 118 ? 5.216 8.860 8.147 1.00 82.31 118 THR A N 1
ATOM 967 C CA . THR A 1 118 ? 5.941 8.028 9.126 1.00 82.31 118 THR A CA 1
ATOM 968 C C . THR A 1 118 ? 5.367 8.196 10.532 1.00 82.31 118 THR A C 1
ATOM 970 O O . THR A 1 118 ? 5.011 7.215 11.179 1.00 82.31 118 THR A O 1
ATOM 973 N N . SER A 1 119 ? 5.128 9.438 10.964 1.00 85.06 119 SER A N 1
ATOM 974 C CA . SER A 1 119 ? 4.567 9.724 12.294 1.00 85.06 119 SER A CA 1
ATOM 975 C C . SER A 1 119 ? 3.176 9.111 12.496 1.00 85.06 119 SER A C 1
ATOM 977 O O . SER A 1 119 ? 2.831 8.676 13.596 1.00 85.06 119 SER A O 1
ATOM 979 N N . LYS A 1 120 ? 2.347 9.076 11.446 1.00 89.19 120 LYS A N 1
ATOM 980 C CA . LYS A 1 120 ? 1.008 8.474 11.501 1.00 89.19 120 LYS A CA 1
ATOM 981 C C . LYS A 1 120 ? 1.068 6.953 11.541 1.00 89.19 120 LYS A C 1
ATOM 983 O O . LYS A 1 120 ? 0.274 6.363 12.274 1.00 89.19 120 LYS A O 1
ATOM 988 N N . ILE A 1 121 ? 1.986 6.334 10.797 1.00 84.06 121 ILE A N 1
ATOM 989 C CA . ILE A 1 121 ? 2.249 4.892 10.887 1.00 84.06 121 ILE A CA 1
ATOM 990 C C . ILE A 1 121 ? 2.675 4.549 12.315 1.00 84.06 121 ILE A C 1
ATOM 992 O O . ILE A 1 121 ? 2.045 3.698 12.935 1.00 84.06 121 ILE A O 1
ATOM 996 N N . ASP A 1 122 ? 3.638 5.273 12.887 1.00 81.31 122 ASP A N 1
ATOM 997 C CA . ASP A 1 122 ? 4.108 5.045 14.257 1.00 81.31 122 ASP A CA 1
ATOM 998 C C . ASP A 1 122 ? 2.992 5.205 15.295 1.00 81.31 122 ASP A C 1
ATOM 1000 O O . ASP A 1 122 ? 2.833 4.377 16.197 1.00 81.31 122 ASP A O 1
ATOM 1004 N N . TYR A 1 123 ? 2.182 6.259 15.163 1.00 86.12 123 TYR A N 1
ATOM 1005 C CA . TYR A 1 123 ? 1.030 6.492 16.031 1.00 86.12 123 TYR A CA 1
ATOM 1006 C C . TYR A 1 123 ? -0.001 5.365 15.922 1.00 86.12 123 TYR A C 1
ATOM 1008 O O . TYR A 1 123 ? -0.457 4.832 16.936 1.00 86.12 123 TYR A O 1
ATOM 1016 N N . GLY A 1 124 ? -0.366 4.990 14.696 1.00 82.25 124 GLY A N 1
ATOM 1017 C CA . GLY A 1 124 ? -1.338 3.936 14.454 1.00 82.25 124 GLY A CA 1
ATOM 1018 C C . GLY A 1 124 ? -0.823 2.579 14.910 1.00 82.25 124 GLY A C 1
ATOM 1019 O O . GLY A 1 124 ? -1.570 1.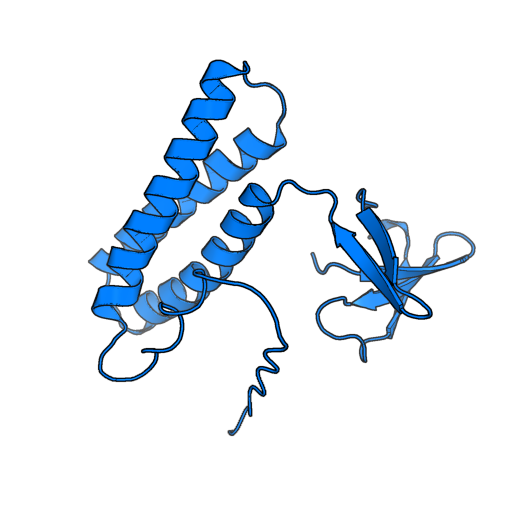851 15.544 1.00 82.25 124 GLY A O 1
ATOM 1020 N N . ASN A 1 125 ? 0.459 2.276 14.718 1.00 81.06 125 ASN A N 1
ATOM 1021 C CA . ASN A 1 125 ? 1.086 1.052 15.204 1.00 81.06 125 ASN A CA 1
ATOM 1022 C C . ASN A 1 125 ? 1.057 0.991 16.731 1.00 81.06 125 ASN A C 1
ATOM 1024 O O . ASN A 1 125 ? 0.631 -0.016 17.292 1.00 81.06 125 ASN A O 1
ATOM 1028 N N . LYS A 1 126 ? 1.389 2.087 17.423 1.00 77.75 126 LYS A N 1
ATOM 1029 C CA . LYS A 1 126 ? 1.202 2.167 18.878 1.00 77.75 126 LYS A CA 1
ATOM 1030 C C . LYS A 1 126 ? -0.258 1.936 19.256 1.00 77.75 126 LYS A C 1
ATOM 1032 O O . LYS A 1 126 ? -0.526 1.122 20.121 1.00 77.75 126 LYS A O 1
ATOM 1037 N N . TYR A 1 127 ? -1.219 2.570 18.596 1.00 73.19 127 TYR A N 1
ATOM 1038 C CA . TYR A 1 127 ? -2.636 2.412 18.934 1.00 73.19 127 TYR A CA 1
ATOM 1039 C C . TYR A 1 127 ? -3.196 1.003 18.637 1.00 73.19 127 TYR A C 1
ATOM 1041 O O . TYR A 1 127 ? -3.952 0.439 19.426 1.00 73.19 127 TYR A O 1
ATOM 1049 N N . VAL A 1 128 ? -2.828 0.425 17.495 1.00 69.56 128 VAL A N 1
ATOM 1050 C CA . VAL A 1 128 ? -3.339 -0.843 16.963 1.00 69.56 128 VAL A CA 1
ATOM 1051 C C . VAL A 1 128 ? -2.666 -2.037 17.644 1.00 69.56 128 VAL A C 1
ATOM 1053 O O . VAL A 1 128 ? -3.356 -2.979 18.050 1.00 69.56 128 VAL A O 1
ATOM 1056 N N . PHE A 1 129 ? -1.343 -1.996 17.830 1.00 63.53 129 PHE A N 1
ATOM 1057 C CA . PHE A 1 129 ? -0.584 -3.094 18.433 1.00 63.53 129 PHE A CA 1
ATOM 1058 C C . PHE A 1 129 ? -0.586 -3.053 19.964 1.00 63.53 129 PHE A C 1
ATOM 1060 O O . PHE A 1 129 ? -0.708 -4.111 20.574 1.00 63.53 129 PHE A O 1
ATOM 1067 N N . HIS A 1 130 ? -0.590 -1.882 20.615 1.00 53.97 130 HIS A N 1
ATOM 1068 C CA . HIS A 1 130 ? -0.642 -1.806 22.088 1.00 53.97 130 HIS A CA 1
ATOM 1069 C C . HIS A 1 130 ? -1.918 -2.423 22.682 1.00 53.97 130 HIS A C 1
ATOM 1071 O O . HIS A 1 130 ? -1.946 -2.765 23.859 1.00 53.97 130 HIS A O 1
ATOM 1077 N N . VAL A 1 131 ? -2.983 -2.597 21.891 1.00 48.44 131 VAL A N 1
ATOM 1078 C CA . VAL A 1 131 ? -4.224 -3.228 22.368 1.00 48.44 131 VAL A CA 1
ATOM 1079 C C . VAL A 1 131 ? -4.553 -4.564 21.706 1.00 48.44 131 VAL A C 1
ATOM 1081 O O . VAL A 1 131 ? -5.573 -5.170 22.041 1.00 48.44 131 VAL A O 1
ATOM 1084 N N . SER A 1 132 ? -3.687 -5.030 20.805 1.00 43.53 132 SER A N 1
ATOM 1085 C CA . SER A 1 132 ? -3.731 -6.384 20.239 1.00 43.53 132 SER A CA 1
ATOM 1086 C C . SER A 1 132 ? -2.752 -7.339 20.933 1.00 43.53 132 SER A C 1
ATOM 1088 O O . SER A 1 132 ? -2.788 -8.531 20.650 1.00 43.53 132 SER A O 1
ATOM 1090 N N . ILE A 1 133 ? -1.929 -6.849 21.872 1.00 39.88 133 ILE A N 1
ATOM 1091 C CA . ILE A 1 133 ? -1.024 -7.679 22.678 1.00 39.88 133 ILE A CA 1
ATOM 1092 C C . ILE A 1 133 ? -1.648 -7.956 24.057 1.00 39.88 133 ILE A C 1
ATOM 1094 O O . ILE A 1 133 ? -1.408 -7.233 25.023 1.00 39.88 133 ILE A O 1
ATOM 1098 N N . PRO A 1 134 ? -2.396 -9.059 24.192 1.00 35.12 134 PRO A N 1
ATOM 1099 C CA . PRO A 1 134 ? -2.231 -9.986 25.292 1.00 35.12 134 PRO A CA 1
ATOM 1100 C C . PRO A 1 134 ? -1.392 -11.172 24.777 1.00 35.12 134 PRO A C 1
ATOM 1102 O O . PRO A 1 134 ? -1.894 -12.040 24.074 1.00 35.12 134 PRO A O 1
ATOM 1105 N N . LEU A 1 135 ? -0.097 -11.184 25.117 1.00 35.59 135 LEU A N 1
ATOM 1106 C CA . LEU A 1 135 ? 0.815 -12.347 25.089 1.00 35.59 135 LEU A CA 1
ATOM 1107 C C . LEU A 1 135 ? 1.052 -13.125 23.775 1.00 35.59 135 LEU A C 1
ATOM 1109 O O . LEU A 1 135 ? 1.504 -14.266 23.818 1.00 35.59 135 LEU A O 1
ATOM 1113 N N . VAL A 1 136 ? 0.900 -12.514 22.603 1.00 35.03 136 VAL A N 1
ATOM 1114 C CA . VAL A 1 136 ? 1.520 -13.039 21.371 1.00 35.03 136 VAL A CA 1
ATOM 1115 C C . VAL A 1 136 ? 1.973 -11.846 20.533 1.00 35.03 136 VAL A C 1
ATOM 1117 O O . VAL A 1 136 ? 1.226 -10.883 20.433 1.00 35.03 136 VAL A O 1
ATOM 1120 N N . PHE A 1 137 ? 3.171 -11.889 19.947 1.00 31.75 137 PHE A N 1
ATO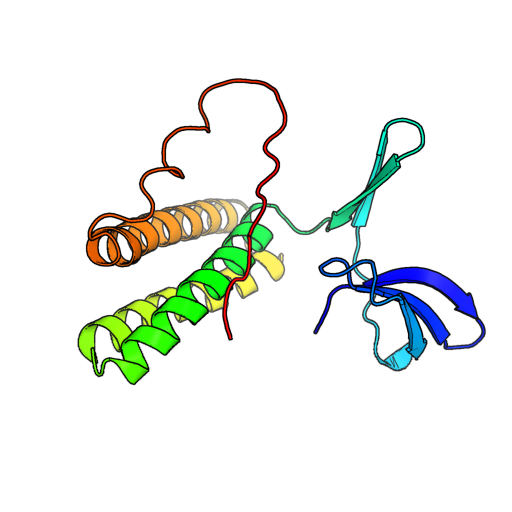M 1121 C CA . PHE A 1 137 ? 3.852 -10.788 19.230 1.00 31.75 137 PHE A CA 1
ATOM 1122 C C . PHE A 1 137 ? 4.678 -9.810 20.082 1.00 31.75 137 PHE A C 1
ATOM 1124 O O . PHE A 1 137 ? 4.656 -8.600 19.878 1.00 31.75 137 PHE A O 1
ATOM 1131 N N . LEU A 1 138 ? 5.526 -10.344 20.964 1.00 26.67 138 LEU A N 1
ATOM 1132 C CA . LEU A 1 138 ? 6.740 -9.645 21.397 1.00 26.67 138 LEU A CA 1
ATOM 1133 C C . LEU A 1 138 ? 7.951 -10.216 20.637 1.00 26.67 138 LEU A C 1
ATOM 1135 O O . LEU A 1 138 ? 8.779 -10.907 21.215 1.00 26.67 138 LEU A O 1
ATOM 1139 N N . SER A 1 139 ? 8.038 -10.025 19.318 1.00 30.75 139 SER A N 1
ATOM 1140 C CA . SER A 1 139 ? 9.2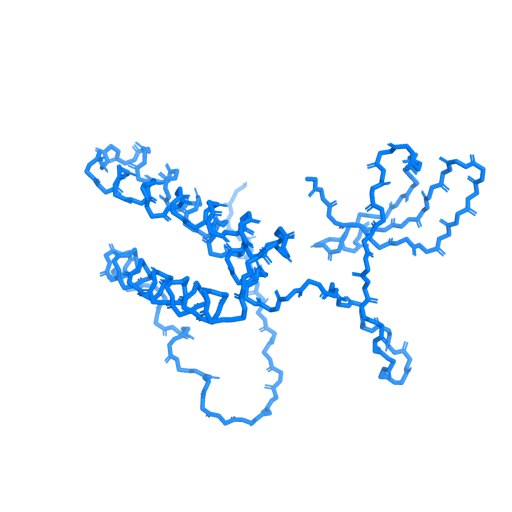91 -10.314 18.581 1.00 30.75 139 SER A CA 1
ATOM 1141 C C . SER A 1 139 ? 9.575 -9.399 17.391 1.00 30.75 139 SER A C 1
ATOM 1143 O O . SER A 1 139 ? 10.553 -9.624 16.694 1.00 30.75 139 SER A O 1
ATOM 1145 N N . VAL A 1 140 ? 8.788 -8.342 17.160 1.00 34.31 140 VAL A N 1
ATOM 1146 C CA . VAL A 1 140 ? 9.050 -7.421 16.032 1.00 34.31 140 VAL A CA 1
ATOM 1147 C C . VAL A 1 140 ? 9.712 -6.107 16.476 1.00 34.31 140 VAL A C 1
ATOM 1149 O O . VAL A 1 140 ? 10.260 -5.390 15.652 1.00 34.31 140 VAL A O 1
ATOM 1152 N N . CYS A 1 141 ? 9.759 -5.790 17.776 1.00 27.77 141 CYS A N 1
ATOM 1153 C CA . CYS A 1 141 ? 10.319 -4.510 18.246 1.00 27.77 141 CYS A CA 1
ATOM 1154 C C . CYS A 1 141 ? 11.813 -4.531 18.607 1.00 27.77 141 CYS A C 1
ATOM 1156 O O . CYS A 1 141 ? 12.317 -3.538 19.124 1.00 27.77 141 CYS A O 1
ATOM 1158 N N . ILE A 1 142 ? 12.538 -5.619 18.350 1.00 29.48 142 ILE A N 1
ATOM 1159 C CA . ILE A 1 142 ? 13.981 -5.679 18.604 1.00 29.48 142 ILE A CA 1
ATOM 1160 C C . ILE A 1 142 ? 14.635 -6.269 17.363 1.00 29.48 142 ILE A C 1
ATOM 1162 O O . ILE A 1 142 ? 14.886 -7.454 17.397 1.00 29.48 142 ILE A O 1
ATOM 1166 N N . PHE A 1 143 ? 14.848 -5.536 16.262 1.00 27.08 143 PHE A N 1
ATOM 1167 C CA . PHE A 1 143 ? 15.922 -5.901 15.309 1.00 27.08 143 PHE A CA 1
ATOM 1168 C C . PHE A 1 143 ? 16.273 -4.851 14.237 1.00 27.08 143 PHE A C 1
ATOM 1170 O O . PHE A 1 143 ? 16.800 -5.216 13.197 1.00 27.08 143 PHE A O 1
ATOM 1177 N N . ASP A 1 144 ? 16.100 -3.548 14.489 1.00 30.25 144 ASP A N 1
ATOM 1178 C CA . ASP A 1 144 ? 16.722 -2.510 13.637 1.00 30.25 144 ASP A CA 1
ATOM 1179 C C . ASP A 1 144 ? 17.758 -1.678 14.405 1.00 30.25 144 ASP A C 1
ATOM 1181 O O . ASP A 1 144 ? 17.843 -0.458 14.298 1.00 30.25 144 ASP A O 1
ATOM 1185 N N . TYR A 1 145 ? 18.594 -2.366 15.184 1.00 29.95 145 TYR A N 1
ATOM 1186 C CA . TYR A 1 145 ? 19.920 -1.864 15.531 1.00 29.95 145 TYR A CA 1
ATOM 1187 C C . TYR A 1 145 ? 20.951 -2.945 15.204 1.00 29.95 145 TYR A C 1
ATOM 1189 O O . TYR A 1 145 ? 21.209 -3.838 16.003 1.00 29.95 145 TYR A O 1
ATOM 1197 N N . GLY A 1 146 ? 21.555 -2.831 14.021 1.00 30.03 146 GLY A N 1
ATOM 1198 C CA . GLY A 1 146 ? 22.838 -3.464 13.723 1.00 30.03 146 GLY A CA 1
ATOM 1199 C C . GLY A 1 146 ? 22.784 -4.738 12.881 1.00 30.03 146 GLY A C 1
ATOM 1200 O O . GLY A 1 146 ? 22.511 -5.820 13.373 1.00 30.03 146 GLY A O 1
ATOM 1201 N N . ASN A 1 147 ? 23.164 -4.566 11.616 1.00 34.47 147 ASN A N 1
ATOM 1202 C CA . ASN A 1 147 ? 24.058 -5.426 10.836 1.00 34.47 147 ASN A CA 1
ATOM 1203 C C . ASN A 1 147 ? 23.891 -6.969 10.912 1.00 34.47 147 ASN A C 1
ATOM 1205 O O . ASN A 1 147 ? 24.355 -7.627 11.834 1.00 34.47 147 ASN A O 1
ATOM 1209 N N . ILE A 1 148 ? 23.459 -7.505 9.764 1.00 34.59 148 ILE A N 1
ATOM 1210 C CA . ILE A 1 148 ? 23.718 -8.840 9.194 1.00 34.59 148 ILE A CA 1
ATOM 1211 C C . ILE A 1 148 ? 23.057 -10.073 9.855 1.00 34.59 148 ILE A C 1
ATOM 1213 O O . ILE A 1 148 ? 23.403 -10.484 10.956 1.00 34.59 148 ILE A O 1
ATOM 1217 N N . ASN A 1 149 ? 22.255 -10.752 9.018 1.00 28.56 149 ASN A N 1
ATOM 1218 C CA . ASN A 1 149 ? 22.146 -12.207 8.780 1.00 28.56 149 ASN A CA 1
ATOM 1219 C C . ASN A 1 149 ? 20.723 -12.762 8.934 1.00 28.56 149 ASN A C 1
ATOM 1221 O O . ASN A 1 149 ? 20.196 -12.860 10.031 1.00 28.56 149 ASN A O 1
ATOM 1225 N N . HIS A 1 150 ? 20.158 -13.164 7.788 1.00 33.00 150 HIS A N 1
ATOM 1226 C CA . HIS A 1 150 ? 19.122 -14.186 7.597 1.00 33.00 150 HIS A CA 1
ATOM 1227 C C . HIS A 1 150 ? 18.058 -14.345 8.699 1.00 33.00 150 HIS A C 1
ATOM 1229 O O . HIS A 1 150 ? 18.275 -15.022 9.700 1.00 33.00 150 HIS A O 1
ATOM 1235 N N . ALA A 1 151 ? 16.837 -13.889 8.413 1.00 26.75 151 ALA A N 1
ATOM 1236 C CA . ALA A 1 151 ? 15.640 -14.336 9.119 1.00 26.75 151 ALA A CA 1
ATOM 1237 C C . ALA A 1 151 ? 14.708 -15.067 8.141 1.00 26.75 151 ALA A C 1
ATOM 1239 O O . ALA A 1 151 ? 14.007 -14.453 7.337 1.00 26.75 151 ALA A O 1
ATOM 1240 N N . TYR A 1 152 ? 14.716 -16.400 8.203 1.00 25.22 152 TYR A N 1
ATOM 1241 C CA . TYR A 1 152 ? 13.646 -17.229 7.655 1.00 25.22 152 TYR A CA 1
ATOM 1242 C C . TYR A 1 152 ? 12.460 -17.170 8.622 1.00 25.22 152 TYR A C 1
ATOM 1244 O O . TYR A 1 152 ? 12.573 -17.629 9.756 1.00 25.22 152 TYR A O 1
ATOM 1252 N N . ILE A 1 153 ? 11.317 -16.638 8.183 1.00 27.42 153 ILE A N 1
ATOM 1253 C CA . ILE A 1 153 ? 10.056 -16.795 8.917 1.00 27.42 153 ILE A CA 1
ATOM 1254 C C . ILE A 1 153 ? 9.274 -17.932 8.263 1.00 27.42 153 ILE A C 1
ATOM 1256 O O . ILE A 1 153 ? 8.660 -17.778 7.208 1.00 27.42 153 ILE A O 1
ATOM 1260 N N . HIS A 1 154 ? 9.320 -19.089 8.918 1.00 25.11 154 HIS A N 1
ATOM 1261 C CA . HIS A 1 154 ? 8.429 -20.212 8.670 1.00 25.11 154 HIS A CA 1
ATOM 1262 C C . HIS A 1 154 ? 7.067 -19.865 9.290 1.00 25.11 154 HIS A C 1
ATOM 1264 O O . HIS A 1 154 ? 6.926 -19.861 10.512 1.00 25.11 154 HIS A O 1
ATOM 1270 N N . ILE A 1 155 ? 6.061 -19.549 8.472 1.00 31.08 155 ILE A N 1
ATOM 1271 C CA . ILE A 1 155 ? 4.672 -19.496 8.944 1.00 31.08 155 ILE A CA 1
ATOM 1272 C C . ILE A 1 155 ? 4.070 -20.879 8.698 1.00 31.08 155 ILE A C 1
ATOM 1274 O O . ILE A 1 155 ? 3.645 -21.195 7.588 1.00 31.08 155 ILE A O 1
ATOM 1278 N N . LEU A 1 156 ? 4.057 -21.713 9.740 1.00 24.84 156 LEU A N 1
ATOM 1279 C CA . LEU A 1 156 ? 3.199 -22.894 9.786 1.00 24.84 156 LEU A CA 1
ATOM 1280 C C . LEU A 1 156 ? 1.742 -22.420 9.829 1.00 24.84 156 LEU A C 1
ATOM 1282 O O . LEU A 1 156 ? 1.271 -21.939 10.858 1.00 24.84 156 LEU A O 1
ATOM 1286 N N . TYR A 1 157 ? 1.025 -22.573 8.718 1.00 28.14 157 TYR A N 1
ATOM 1287 C CA . TYR A 1 157 ? -0.433 -22.632 8.751 1.00 28.14 157 TYR A CA 1
ATOM 1288 C C . TYR A 1 157 ? -0.845 -24.051 9.177 1.00 28.14 157 TYR A C 1
ATOM 1290 O O . TYR A 1 157 ? -0.851 -24.978 8.377 1.00 28.14 157 TYR A O 1
ATOM 1298 N N . HIS A 1 158 ? -1.181 -24.199 10.455 1.00 27.36 158 HIS A N 1
ATOM 1299 C CA . HIS A 1 158 ? -2.060 -25.239 11.009 1.00 27.36 158 HIS A CA 1
ATOM 1300 C C . HIS A 1 158 ? -3.215 -24.457 11.658 1.00 27.36 158 HIS A C 1
ATOM 1302 O O . HIS A 1 158 ? -2.932 -23.496 12.367 1.00 27.36 158 HIS A O 1
ATOM 1308 N N . ASN A 1 159 ? -4.517 -24.698 11.519 1.00 30.41 159 ASN A N 1
ATOM 1309 C CA . ASN A 1 159 ? -5.425 -25.663 10.880 1.00 30.41 159 ASN A CA 1
ATOM 1310 C C . ASN A 1 159 ? -6.655 -24.814 10.433 1.00 30.41 159 ASN A C 1
ATOM 1312 O O . ASN A 1 159 ? -6.813 -23.699 10.935 1.00 30.41 159 ASN A O 1
ATOM 1316 N N . ILE A 1 160 ? -7.556 -25.198 9.525 1.00 35.97 160 ILE A N 1
ATOM 1317 C CA . ILE A 1 160 ? -8.312 -26.447 9.309 1.00 35.97 160 ILE A CA 1
ATOM 1318 C C . ILE A 1 160 ? -8.626 -26.538 7.812 1.00 35.97 160 ILE A C 1
ATOM 1320 O O . ILE A 1 160 ? -8.928 -25.469 7.229 1.00 35.97 160 ILE A O 1
#

Foldseek 3Di:
DFDWDFDDDDDQKTWTAGPVDRVRTDIDGNVVDDDADWDWDDDDPDTDTHGPPDPLLVVLVVLLVVLVVLLVVCVVVVVVVVNVVSVVLNVLSVVLSVVQPVPPDDPVVNVVSSVVSVVSSVVVCCVRVVVVDPPPDPPPPPDPPDDDDDDDDDDDDDDD